Protein AF-X1T702-F1 (afdb_monomer)

Solvent-accessible surface area (backbone atoms only — not comparable to full-atom values): 6014 Å² total; per-residue (Å²): 130,84,74,68,74,60,64,80,68,80,68,54,55,72,58,46,51,52,52,41,52,52,53,42,44,75,72,54,36,82,52,78,48,75,42,62,48,100,83,71,45,79,42,29,44,33,34,39,38,77,51,100,90,45,72,47,81,46,74,52,69,55,52,41,66,62,40,26,54,52,36,40,50,36,29,76,70,68,72,43,67,67,91,46,43,39,68,73,48,12,45,35,27,36,50,47,52,52,39,53,64,73,71,108

Organism: NCBI:txid412755

Mean predicted aligned error: 3.6 Å

Secondary structure (DSSP, 8-state):
-PPPTTTT----HHHHHHHHHHHHHHTT---EEEEE-TTS-EEEEEEEEEETTEEEEEEEE--HHHHHHHHHHHHHTTSS-GGGSSHHHHHHHHHHHHHHHHH-

Radius of gyration: 15.17 Å; Cα contacts (8 Å, |Δi|>4): 140; chains: 1; bounding box: 34×31×45 Å

Structure (mmCIF, N/CA/C/O backbone):
data_AF-X1T702-F1
#
_entry.id   AF-X1T702-F1
#
loop_
_atom_site.group_PDB
_atom_site.id
_atom_site.type_symbol
_atom_site.label_atom_id
_atom_site.label_alt_id
_atom_site.label_comp_id
_atom_site.label_asym_id
_atom_site.label_entity_id
_atom_site.label_seq_id
_atom_site.pdbx_PDB_ins_code
_atom_site.Cartn_x
_atom_site.Cartn_y
_atom_site.Cartn_z
_atom_site.occupancy
_atom_site.B_iso_or_equiv
_atom_site.auth_seq_id
_atom_site.auth_comp_id
_atom_site.auth_asym_id
_atom_site.auth_atom_id
_atom_site.pdbx_PDB_model_num
ATOM 1 N N . MET A 1 1 ? 16.622 -16.064 -6.995 1.00 59.34 1 MET A N 1
ATOM 2 C CA . MET A 1 1 ? 15.830 -15.775 -5.778 1.00 59.34 1 MET A CA 1
ATOM 3 C C . MET A 1 1 ? 14.368 -15.682 -6.209 1.00 59.34 1 MET A C 1
ATOM 5 O O . MET A 1 1 ? 14.137 -15.418 -7.383 1.00 59.34 1 MET A O 1
ATOM 9 N N . SER A 1 2 ? 13.374 -15.944 -5.355 1.00 79.31 2 SER A N 1
ATOM 10 C CA . SER A 1 2 ? 11.973 -15.768 -5.783 1.00 79.31 2 SER A CA 1
ATOM 11 C C . SER A 1 2 ? 11.636 -14.274 -5.936 1.00 79.31 2 SER A C 1
ATOM 13 O O . SER A 1 2 ? 12.117 -13.473 -5.124 1.00 79.31 2 SER A O 1
ATOM 15 N N . PRO A 1 3 ? 10.837 -13.877 -6.947 1.00 82.69 3 PRO A N 1
ATOM 16 C CA . PRO A 1 3 ? 10.386 -12.497 -7.108 1.00 82.69 3 PRO A CA 1
ATOM 17 C C . PRO A 1 3 ? 9.645 -11.960 -5.879 1.00 82.69 3 PRO A C 1
ATOM 19 O O . PRO A 1 3 ? 9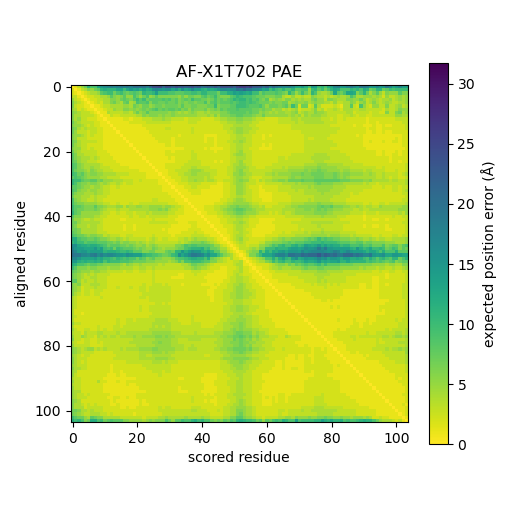.106 -12.730 -5.083 1.00 82.69 3 PRO A O 1
ATOM 22 N N . LEU A 1 4 ? 9.610 -10.631 -5.732 1.00 86.31 4 LEU A N 1
ATOM 23 C CA . LEU A 1 4 ? 8.860 -9.977 -4.661 1.00 86.31 4 LEU A CA 1
ATOM 24 C C . LEU A 1 4 ? 7.381 -10.381 -4.754 1.00 86.31 4 LEU A C 1
ATOM 26 O O . LEU A 1 4 ? 6.831 -10.466 -5.853 1.00 86.31 4 LEU A O 1
ATOM 30 N N . LEU A 1 5 ? 6.744 -10.635 -3.611 1.00 87.12 5 LEU A N 1
ATOM 31 C CA . LEU A 1 5 ? 5.330 -11.003 -3.565 1.00 87.12 5 LEU A CA 1
ATOM 32 C C . LEU A 1 5 ? 4.483 -9.975 -4.334 1.00 87.12 5 LEU A C 1
ATOM 34 O O . LEU A 1 5 ? 4.747 -8.776 -4.277 1.00 87.12 5 LEU A O 1
ATOM 38 N N . ASP A 1 6 ? 3.494 -10.456 -5.088 1.00 89.56 6 ASP A N 1
ATOM 39 C CA . ASP A 1 6 ? 2.554 -9.638 -5.859 1.00 89.56 6 ASP A CA 1
ATOM 40 C C . ASP A 1 6 ? 3.147 -8.712 -6.946 1.00 89.56 6 ASP A C 1
ATOM 42 O O . ASP A 1 6 ? 2.431 -7.870 -7.496 1.00 89.56 6 ASP A O 1
ATOM 46 N N . TYR A 1 7 ? 4.400 -8.923 -7.379 1.00 85.75 7 TYR A N 1
ATOM 47 C CA . TYR A 1 7 ? 5.061 -8.126 -8.436 1.00 85.75 7 TYR A CA 1
ATOM 48 C C . TYR A 1 7 ? 4.390 -8.164 -9.824 1.00 85.75 7 TYR A C 1
ATOM 50 O O . TYR A 1 7 ? 4.798 -7.459 -10.740 1.00 85.75 7 TYR A O 1
ATOM 58 N N . THR A 1 8 ? 3.389 -9.017 -10.040 1.00 88.56 8 THR A N 1
ATOM 59 C CA . THR 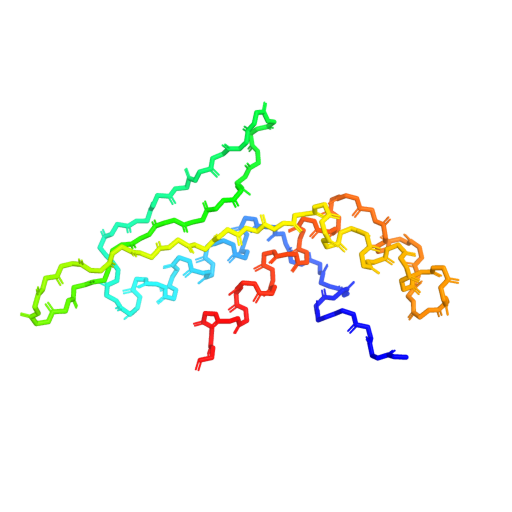A 1 8 ? 2.616 -9.042 -11.296 1.00 88.56 8 THR A CA 1
ATOM 60 C C . THR A 1 8 ? 1.253 -8.372 -11.163 1.00 88.56 8 THR A C 1
ATOM 62 O O . THR A 1 8 ? 0.507 -8.295 -12.145 1.00 88.56 8 THR A O 1
ATOM 65 N N . SER A 1 9 ? 0.924 -7.855 -9.974 1.00 89.75 9 SER A N 1
ATOM 66 C CA . SER A 1 9 ? -0.396 -7.321 -9.674 1.00 89.75 9 SER A CA 1
ATOM 67 C C . SER A 1 9 ? -0.768 -6.152 -10.585 1.00 89.75 9 SER A C 1
ATOM 69 O O . SER A 1 9 ? -0.014 -5.201 -10.823 1.00 89.75 9 SER A O 1
ATOM 71 N N . LYS A 1 10 ? -2.000 -6.219 -11.085 1.00 91.75 10 LYS A N 1
ATOM 72 C CA . LYS A 1 10 ? -2.647 -5.159 -11.866 1.00 91.75 10 LYS A CA 1
ATOM 73 C C . LYS A 1 10 ? -3.748 -4.456 -11.072 1.00 91.75 10 LYS A C 1
ATOM 75 O O . LYS A 1 10 ? -4.405 -3.569 -11.607 1.00 91.75 10 LYS A O 1
ATOM 80 N N . VAL A 1 11 ? -3.960 -4.851 -9.815 1.00 94.56 11 VAL A N 1
ATOM 81 C CA . VAL A 1 11 ? -5.020 -4.300 -8.967 1.00 94.56 11 VAL A CA 1
ATOM 82 C C . VAL A 1 11 ? -4.704 -2.830 -8.666 1.00 94.56 11 VAL A C 1
ATOM 84 O O . VAL A 1 11 ? -3.608 -2.539 -8.188 1.00 94.56 11 VAL A O 1
ATOM 87 N N . PRO A 1 12 ? -5.614 -1.882 -8.948 1.00 95.00 12 PRO A N 1
ATOM 88 C CA . PRO A 1 12 ? -5.416 -0.483 -8.579 1.00 95.00 12 PRO A CA 1
ATOM 89 C C . PRO A 1 12 ? -5.246 -0.320 -7.065 1.00 95.00 12 PRO A C 1
ATOM 91 O O . PRO A 1 12 ? -5.915 -1.007 -6.293 1.00 95.00 12 PRO A O 1
ATOM 94 N N . VAL A 1 13 ? -4.403 0.624 -6.636 1.00 96.12 13 VAL A N 1
ATOM 95 C CA . VAL A 1 13 ? -4.140 0.862 -5.204 1.00 96.12 13 VAL A CA 1
ATOM 96 C C . VAL A 1 13 ? -5.420 1.179 -4.438 1.00 96.12 13 VAL A C 1
ATOM 98 O O . VAL A 1 13 ? -5.632 0.610 -3.376 1.00 96.12 13 VAL A O 1
ATOM 101 N N . SER A 1 14 ? -6.315 1.995 -5.001 1.00 95.25 14 SER A N 1
ATOM 102 C CA . SER A 1 14 ? -7.610 2.320 -4.384 1.00 95.25 14 SER A CA 1
ATOM 103 C C . SER A 1 14 ? -8.433 1.076 -4.039 1.00 95.25 14 SER A C 1
ATOM 105 O O . SER A 1 14 ? -9.007 0.994 -2.956 1.00 95.25 14 SER A O 1
ATOM 107 N N . ARG A 1 15 ? -8.437 0.068 -4.922 1.00 97.50 15 ARG A N 1
ATOM 108 C CA . ARG A 1 15 ? -9.122 -1.205 -4.677 1.00 97.50 15 ARG A CA 1
ATOM 109 C C . ARG A 1 15 ? -8.437 -2.008 -3.572 1.00 97.50 15 ARG A C 1
ATOM 111 O O . ARG A 1 15 ? -9.132 -2.558 -2.727 1.00 97.50 15 ARG A O 1
ATOM 118 N N . THR A 1 16 ? -7.106 -2.056 -3.555 1.00 97.38 16 THR A N 1
ATOM 119 C CA . THR A 1 16 ? -6.350 -2.727 -2.484 1.00 97.38 16 THR A CA 1
ATOM 120 C C . THR A 1 16 ? -6.598 -2.071 -1.123 1.00 97.38 16 THR A C 1
ATOM 122 O 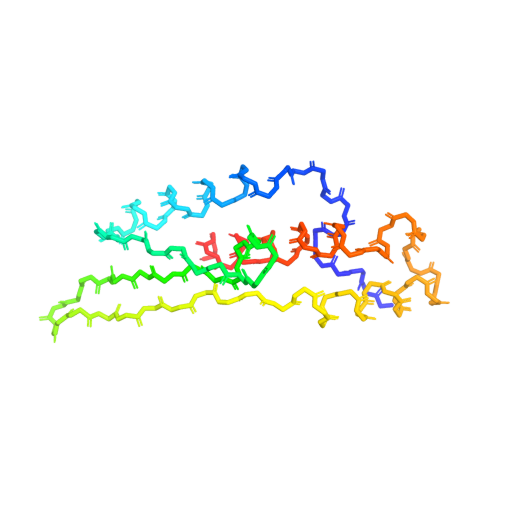O . THR A 1 16 ? -6.839 -2.770 -0.146 1.00 97.38 16 THR A O 1
ATOM 125 N N . ILE A 1 17 ? -6.613 -0.737 -1.057 1.00 97.44 17 ILE A N 1
ATOM 126 C CA . ILE A 1 17 ? -6.930 0.008 0.170 1.00 97.44 17 ILE A CA 1
ATOM 127 C C . ILE A 1 17 ? -8.344 -0.315 0.653 1.00 97.44 17 ILE A C 1
ATOM 129 O O . ILE A 1 17 ? -8.518 -0.633 1.826 1.00 97.44 17 ILE A O 1
ATOM 133 N N . ALA A 1 18 ? -9.3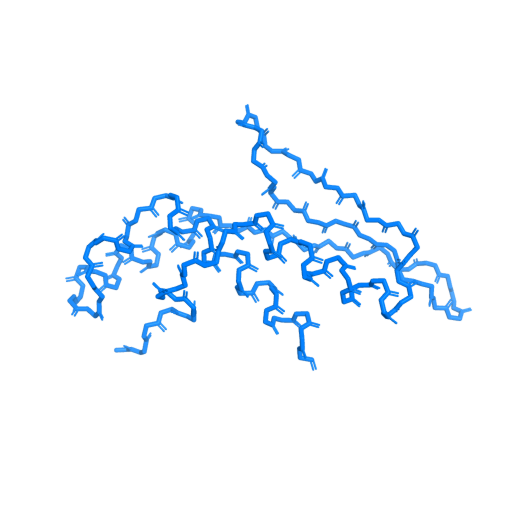37 -0.307 -0.241 1.00 96.62 18 ALA A N 1
ATOM 134 C CA . ALA A 1 18 ? -10.710 -0.657 0.116 1.00 96.62 18 ALA A CA 1
ATOM 135 C C . ALA A 1 18 ? -10.823 -2.094 0.659 1.00 96.62 18 ALA A C 1
ATOM 137 O O . ALA A 1 18 ? -11.553 -2.332 1.618 1.00 96.62 18 ALA A O 1
ATOM 138 N N . GLN A 1 19 ? -10.068 -3.044 0.090 1.00 97.25 19 GLN A N 1
ATOM 139 C CA . GLN A 1 19 ? -9.991 -4.420 0.595 1.00 97.25 19 GLN A CA 1
ATOM 140 C C . GLN A 1 19 ? -9.406 -4.476 2.010 1.00 97.25 19 GLN A C 1
ATOM 142 O O . GLN A 1 19 ? -9.995 -5.112 2.879 1.00 97.25 19 GLN A O 1
ATOM 147 N N . ILE A 1 20 ? -8.298 -3.767 2.259 1.00 97.12 20 ILE A N 1
ATOM 148 C CA . ILE A 1 20 ? -7.701 -3.673 3.598 1.00 97.12 20 ILE A CA 1
ATOM 149 C C . ILE A 1 20 ? -8.717 -3.085 4.580 1.00 97.12 20 ILE A C 1
ATOM 151 O O . ILE A 1 20 ? -8.961 -3.668 5.628 1.00 97.12 20 ILE A O 1
ATOM 155 N N . GLN A 1 21 ? -9.358 -1.966 4.239 1.00 95.69 21 GLN A N 1
ATOM 156 C CA . GLN A 1 21 ? -10.346 -1.327 5.111 1.00 95.69 21 GLN A CA 1
ATOM 157 C C . GLN A 1 21 ? -11.524 -2.247 5.436 1.00 95.69 21 GLN A C 1
ATOM 159 O O . GLN A 1 21 ? -11.910 -2.330 6.599 1.00 95.69 21 GLN A O 1
ATOM 164 N N . ALA A 1 22 ? -12.065 -2.957 4.442 1.00 95.50 22 ALA A N 1
ATOM 165 C CA . ALA A 1 22 ? -13.142 -3.919 4.659 1.00 95.50 22 ALA A CA 1
ATOM 166 C C . ALA A 1 22 ? -12.726 -5.001 5.665 1.00 95.50 22 ALA A C 1
ATOM 168 O O . ALA A 1 22 ? -13.481 -5.299 6.589 1.00 95.50 22 ALA A O 1
ATOM 169 N N . LYS A 1 23 ? -11.497 -5.514 5.540 1.00 95.06 23 LYS A N 1
ATOM 170 C CA . LYS A 1 23 ? -10.950 -6.515 6.456 1.00 95.06 23 LYS A CA 1
ATOM 171 C C . LYS A 1 23 ? -10.764 -5.963 7.869 1.00 95.06 23 LYS A C 1
ATOM 173 O O . LYS A 1 23 ? -11.171 -6.585 8.843 1.00 95.06 23 LYS A O 1
ATOM 178 N N . LEU A 1 24 ? -10.227 -4.751 7.998 1.00 93.62 24 LEU A N 1
ATOM 179 C CA . LEU A 1 24 ? -10.085 -4.089 9.297 1.00 93.62 24 LEU A CA 1
ATOM 180 C C . LEU A 1 24 ? -11.439 -3.898 9.998 1.00 93.62 24 LEU A C 1
ATOM 182 O O . LEU A 1 24 ? -11.546 -4.141 11.200 1.00 93.62 24 LEU A O 1
ATOM 186 N N . VAL A 1 25 ? -12.475 -3.493 9.256 1.00 92.44 25 VAL A N 1
ATOM 187 C CA . VAL A 1 25 ? -13.840 -3.328 9.784 1.00 92.44 25 VAL A CA 1
ATOM 188 C C . VAL A 1 25 ? -14.444 -4.672 10.197 1.00 92.44 25 VAL A C 1
ATOM 190 O O . VAL A 1 25 ? -15.033 -4.752 11.274 1.00 92.44 25 VAL A O 1
ATOM 193 N N . GLU A 1 26 ? -14.251 -5.732 9.404 1.00 92.56 26 GLU A N 1
ATOM 194 C CA . GLU A 1 26 ? -14.657 -7.104 9.756 1.00 92.56 26 GLU A CA 1
ATOM 195 C C . GLU A 1 26 ? -14.063 -7.538 11.109 1.00 92.56 26 GLU A C 1
ATOM 197 O O . GLU A 1 26 ? -14.742 -8.161 11.923 1.00 92.56 26 GLU A O 1
ATOM 202 N N . HIS A 1 27 ? -12.827 -7.123 11.397 1.00 89.19 27 HIS A N 1
ATOM 203 C CA . HIS A 1 27 ? -12.127 -7.399 12.654 1.00 89.19 27 HIS A CA 1
ATOM 204 C C . HIS A 1 27 ? -12.354 -6.349 13.760 1.00 89.19 27 HIS A C 1
ATOM 206 O O . HIS A 1 27 ? -11.655 -6.344 14.776 1.00 89.19 27 HIS A O 1
ATOM 212 N N . GLY A 1 28 ? -13.355 -5.477 13.609 1.00 88.25 28 GLY A N 1
ATOM 213 C CA . GLY A 1 28 ? -13.812 -4.577 14.669 1.00 88.25 28 GLY A CA 1
ATOM 214 C C . GLY A 1 28 ? -13.064 -3.247 14.771 1.00 88.25 28 GLY A C 1
ATOM 215 O O . GLY A 1 28 ? -13.210 -2.551 15.783 1.00 88.25 28 GLY A O 1
ATOM 216 N N . ALA A 1 29 ? -12.293 -2.860 13.749 1.00 91.25 29 ALA A N 1
ATOM 217 C CA . ALA A 1 29 ? -11.785 -1.496 13.652 1.00 91.25 29 ALA A CA 1
ATOM 218 C C . ALA A 1 29 ? -12.959 -0.508 13.556 1.00 91.25 29 ALA A C 1
ATOM 220 O O . ALA A 1 29 ? -13.867 -0.672 12.742 1.00 91.25 29 ALA A O 1
ATOM 221 N N . ARG A 1 30 ? -12.940 0.535 14.393 1.00 88.38 30 ARG A N 1
ATOM 222 C CA . ARG A 1 30 ? -14.019 1.544 14.456 1.00 88.38 30 ARG A CA 1
ATOM 223 C C . ARG A 1 30 ? -13.711 2.827 13.693 1.00 88.38 30 ARG A C 1
ATOM 225 O O . ARG A 1 30 ? -14.621 3.579 13.367 1.00 88.38 30 ARG A O 1
ATOM 232 N N . ALA A 1 31 ? -12.435 3.072 13.421 1.00 90.12 31 ALA A N 1
ATOM 233 C CA . ALA A 1 31 ? -11.958 4.206 12.649 1.00 90.12 31 ALA A CA 1
ATOM 234 C C . ALA A 1 31 ? -10.689 3.804 11.895 1.00 90.12 31 ALA A C 1
ATOM 236 O O . ALA A 1 31 ? -9.840 3.102 12.448 1.00 90.12 31 ALA A O 1
ATOM 237 N N . VAL A 1 32 ? -10.564 4.269 10.650 1.00 93.94 32 VAL A N 1
ATOM 238 C CA . VAL A 1 32 ? -9.357 4.117 9.830 1.00 93.94 32 VAL A CA 1
ATOM 239 C C . VAL A 1 32 ? -8.954 5.491 9.305 1.00 93.94 32 VAL A C 1
ATOM 241 O O . VAL A 1 32 ? -9.706 6.128 8.570 1.00 93.94 32 VAL A O 1
ATOM 244 N N . MET A 1 33 ? -7.763 5.940 9.677 1.00 95.81 33 MET A N 1
ATOM 245 C CA . MET A 1 33 ? -7.131 7.166 9.208 1.00 95.81 33 MET A CA 1
ATOM 246 C C . MET A 1 33 ? -6.173 6.849 8.058 1.00 95.81 33 MET A C 1
ATOM 248 O O . MET A 1 33 ? -5.388 5.902 8.131 1.00 95.81 33 MET A O 1
ATOM 252 N N . MET A 1 34 ? -6.221 7.662 7.004 1.00 96.94 34 MET A N 1
ATOM 253 C CA . MET A 1 34 ? -5.265 7.611 5.899 1.00 96.94 34 MET A CA 1
ATOM 254 C C . MET A 1 34 ? -4.254 8.740 6.054 1.00 96.94 34 MET A C 1
ATOM 256 O O . MET A 1 34 ? -4.627 9.910 6.101 1.00 96.94 34 MET A O 1
ATOM 260 N N . GLU A 1 35 ? -2.973 8.395 6.101 1.00 97.31 35 GLU A N 1
ATOM 261 C CA . GLU A 1 35 ? -1.904 9.384 6.031 1.00 97.31 35 GLU A CA 1
ATOM 262 C C . GLU A 1 35 ? -1.473 9.561 4.581 1.00 97.31 35 GLU A C 1
ATOM 264 O O . GLU A 1 35 ? -1.141 8.583 3.909 1.00 97.31 35 GLU A O 1
ATOM 269 N N . TYR A 1 36 ? -1.401 10.808 4.127 1.00 96.50 36 TYR A N 1
ATOM 270 C CA . TYR A 1 36 ? -0.908 11.156 2.799 1.00 96.50 36 TYR A CA 1
ATOM 271 C C . TYR A 1 36 ? 0.522 11.711 2.871 1.00 96.50 36 TYR A C 1
ATOM 273 O O . TYR A 1 36 ? 0.951 12.266 3.889 1.00 96.50 36 TYR A O 1
ATOM 281 N N . ASP A 1 37 ? 1.296 11.515 1.809 1.00 94.62 37 ASP A N 1
ATOM 282 C CA . ASP A 1 37 ? 2.566 12.205 1.595 1.00 94.62 37 ASP A CA 1
ATOM 283 C C . ASP A 1 37 ? 2.359 13.582 0.930 1.00 94.62 37 ASP A C 1
ATOM 285 O O . ASP A 1 37 ? 1.238 13.985 0.616 1.00 94.62 37 ASP A O 1
ATOM 289 N N . GLY A 1 38 ? 3.452 14.315 0.691 1.00 93.31 38 GLY A N 1
ATOM 290 C CA . GLY A 1 38 ? 3.404 15.627 0.031 1.00 93.31 38 GLY A CA 1
ATOM 291 C C . GLY A 1 38 ? 2.961 15.595 -1.439 1.00 93.31 38 GLY A C 1
ATOM 292 O O . GLY A 1 38 ? 2.777 16.652 -2.031 1.00 93.31 38 GLY A O 1
ATOM 293 N N . ARG A 1 39 ? 2.795 14.408 -2.039 1.00 92.50 39 ARG A N 1
ATOM 294 C CA . ARG A 1 39 ? 2.295 14.204 -3.408 1.00 92.50 39 ARG A CA 1
ATOM 295 C C . ARG A 1 39 ? 0.834 13.743 -3.427 1.00 92.50 39 ARG A C 1
ATOM 297 O O . ARG A 1 39 ? 0.305 13.465 -4.500 1.00 92.50 39 ARG A O 1
ATOM 304 N N . GLY A 1 40 ? 0.186 13.636 -2.265 1.00 93.50 40 GLY A N 1
ATOM 305 C CA . GLY A 1 40 ? -1.190 13.158 -2.152 1.00 93.50 40 GLY A CA 1
ATOM 306 C C . GLY A 1 40 ? -1.334 11.641 -2.306 1.00 93.50 40 GLY A C 1
ATOM 307 O O . GLY A 1 40 ? -2.442 11.160 -2.534 1.00 93.50 40 GLY A O 1
ATOM 308 N N . ARG A 1 41 ? -0.252 10.860 -2.171 1.00 95.44 41 ARG A N 1
ATOM 309 C CA . ARG A 1 41 ? -0.338 9.393 -2.118 1.00 95.44 41 ARG A CA 1
ATOM 310 C C . ARG A 1 41 ? -0.491 8.922 -0.679 1.00 95.44 41 ARG A C 1
ATOM 312 O O . ARG A 1 41 ? 0.168 9.433 0.223 1.00 95.44 41 ARG A O 1
ATOM 319 N N . ILE A 1 42 ? -1.325 7.907 -0.465 1.00 97.56 42 ILE A N 1
ATOM 320 C CA . ILE A 1 42 ? -1.478 7.275 0.851 1.00 97.56 42 ILE A CA 1
ATOM 321 C C . ILE A 1 42 ? -0.161 6.573 1.195 1.00 97.56 42 ILE A C 1
ATOM 323 O O . ILE A 1 42 ? 0.263 5.693 0.444 1.00 97.56 42 ILE A O 1
ATOM 327 N N . LYS A 1 43 ? 0.458 6.944 2.318 1.00 97.25 43 LYS A N 1
ATOM 328 C CA . LYS A 1 43 ? 1.715 6.373 2.834 1.00 97.25 43 LYS A CA 1
ATOM 329 C C . LYS A 1 43 ? 1.516 5.436 4.029 1.00 97.25 43 LYS A C 1
ATOM 331 O O . LYS A 1 43 ? 2.406 4.646 4.333 1.00 97.25 43 LYS A O 1
ATOM 336 N N . ALA A 1 44 ? 0.375 5.528 4.714 1.00 97.88 44 ALA A N 1
ATOM 337 C CA . ALA A 1 44 ? 0.018 4.629 5.806 1.00 97.88 44 ALA A CA 1
ATOM 338 C C . ALA A 1 44 ? -1.499 4.580 6.038 1.00 97.88 44 ALA A C 1
ATOM 340 O O . ALA A 1 44 ? -2.205 5.559 5.788 1.00 97.88 44 ALA A O 1
ATOM 341 N N . LEU A 1 45 ? -1.970 3.450 6.569 1.00 97.38 45 LEU A N 1
ATOM 342 C CA . LEU A 1 45 ? -3.280 3.324 7.210 1.00 97.38 45 LEU A CA 1
ATOM 343 C C . LEU A 1 45 ? -3.080 3.190 8.719 1.00 97.38 45 LEU A C 1
ATOM 345 O O . LEU A 1 45 ? -2.251 2.394 9.152 1.00 97.38 45 LEU A O 1
ATOM 349 N N . ALA A 1 46 ? -3.832 3.935 9.520 1.00 96.06 46 ALA A N 1
ATOM 350 C CA . ALA A 1 46 ? -3.816 3.825 10.976 1.00 96.06 46 ALA A CA 1
ATOM 351 C C . ALA A 1 46 ? -5.225 3.548 11.503 1.00 96.06 46 ALA A C 1
ATOM 353 O O . ALA A 1 46 ? -6.190 4.122 11.009 1.00 96.06 46 ALA A O 1
ATOM 354 N N . PHE A 1 47 ? -5.365 2.659 12.480 1.00 94.19 47 PHE A N 1
ATOM 355 C CA . PHE A 1 47 ? -6.663 2.266 13.027 1.00 94.19 47 PHE A CA 1
ATOM 356 C C . PHE A 1 47 ? -6.539 1.810 14.478 1.00 94.19 47 PHE A C 1
ATOM 358 O O . PHE A 1 47 ? -5.471 1.385 14.913 1.00 94.19 47 PHE A O 1
ATOM 365 N N . ASN A 1 48 ? -7.651 1.859 15.211 1.00 90.81 48 ASN A N 1
ATOM 366 C CA . ASN A 1 48 ? -7.723 1.372 16.586 1.00 90.81 48 ASN A CA 1
ATOM 367 C C . ASN A 1 48 ? -8.517 0.068 16.649 1.00 90.81 48 ASN A C 1
ATOM 369 O O . ASN A 1 48 ? -9.595 -0.043 16.058 1.00 90.81 48 ASN A O 1
ATOM 373 N N . VAL A 1 49 ? -8.012 -0.888 17.429 1.00 85.25 49 VAL A N 1
ATOM 374 C CA . VAL A 1 49 ? -8.726 -2.123 17.777 1.00 85.25 49 VAL A CA 1
ATOM 375 C C . VAL A 1 49 ? -9.078 -2.091 19.258 1.00 85.25 49 VAL A C 1
ATOM 377 O O . VAL A 1 49 ? -8.210 -1.859 20.101 1.00 85.25 49 VAL A O 1
ATOM 380 N N . LYS A 1 50 ? -10.347 -2.348 19.592 1.00 78.75 50 LYS A N 1
ATOM 381 C CA . LYS A 1 50 ? -10.785 -2.441 20.989 1.00 78.75 50 LYS A CA 1
ATOM 382 C C . LYS A 1 50 ? -10.362 -3.787 21.578 1.00 78.75 50 LYS A C 1
ATOM 384 O O . LYS A 1 50 ? -10.737 -4.837 21.064 1.00 78.75 50 LYS A O 1
ATOM 389 N N . ARG A 1 51 ? -9.625 -3.754 22.685 1.00 77.50 51 ARG A N 1
ATOM 390 C CA . ARG A 1 51 ? -9.309 -4.910 23.531 1.00 77.50 51 ARG A CA 1
ATOM 391 C C . ARG A 1 51 ? -9.959 -4.743 24.903 1.00 77.50 51 ARG A C 1
ATOM 393 O O . ARG A 1 51 ? -10.450 -3.669 25.248 1.00 77.50 51 ARG A O 1
ATOM 400 N N . SER A 1 52 ? -9.970 -5.811 25.698 1.00 78.75 52 SER A N 1
ATOM 401 C CA . SER A 1 52 ? -10.504 -5.795 27.069 1.00 78.75 52 SER A CA 1
ATOM 402 C C . SER A 1 52 ? -9.816 -4.766 27.976 1.00 78.75 52 SER A C 1
ATOM 404 O O . SER A 1 52 ? -10.433 -4.288 28.920 1.00 78.75 52 SER A O 1
ATOM 406 N N . ASN A 1 53 ? -8.571 -4.393 27.669 1.00 78.19 53 ASN A N 1
ATOM 407 C CA . ASN A 1 53 ? -7.746 -3.461 28.437 1.00 78.19 53 ASN A CA 1
ATOM 408 C C . ASN A 1 53 ? -7.586 -2.065 27.799 1.00 78.19 53 ASN A C 1
ATOM 410 O O . ASN A 1 53 ? -6.756 -1.292 28.271 1.00 78.19 53 ASN A O 1
ATOM 414 N N . GLY A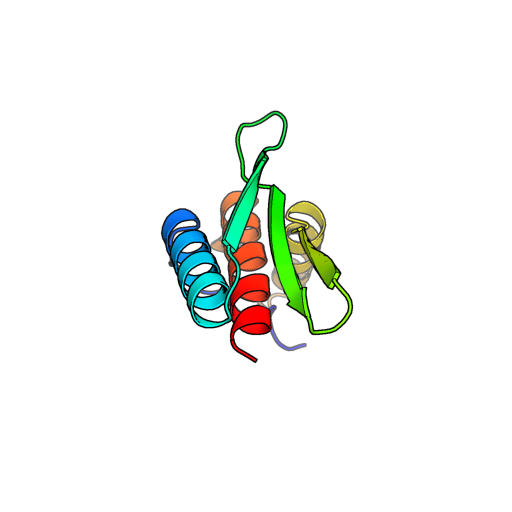 1 54 ? -8.344 -1.733 26.747 1.00 81.00 54 GLY A N 1
ATOM 415 C CA . GLY A 1 54 ? -8.290 -0.417 26.096 1.00 81.00 54 GLY A CA 1
ATOM 416 C C . GLY A 1 54 ? -8.250 -0.481 24.570 1.00 81.00 54 GLY A C 1
ATOM 417 O O . GLY A 1 54 ? -8.510 -1.519 23.963 1.00 81.00 54 GLY A O 1
ATOM 418 N N . GLU A 1 55 ? -7.944 0.649 23.937 1.00 83.19 55 GLU A N 1
ATOM 419 C CA . GLU A 1 55 ? -7.738 0.726 22.488 1.00 83.19 55 GLU A CA 1
ATOM 420 C C . GLU A 1 55 ? -6.259 0.530 22.148 1.00 83.19 55 GLU A C 1
ATOM 422 O O . GLU A 1 55 ? -5.389 1.172 22.733 1.00 83.19 55 GLU A O 1
ATOM 427 N N . LEU A 1 56 ? -5.975 -0.351 21.188 1.00 85.50 56 LEU A N 1
ATOM 428 C CA . LEU A 1 56 ? -4.640 -0.520 20.625 1.00 85.50 56 LEU A CA 1
ATOM 429 C C . LEU A 1 56 ? -4.568 0.211 19.277 1.00 85.50 56 LEU A C 1
ATOM 431 O O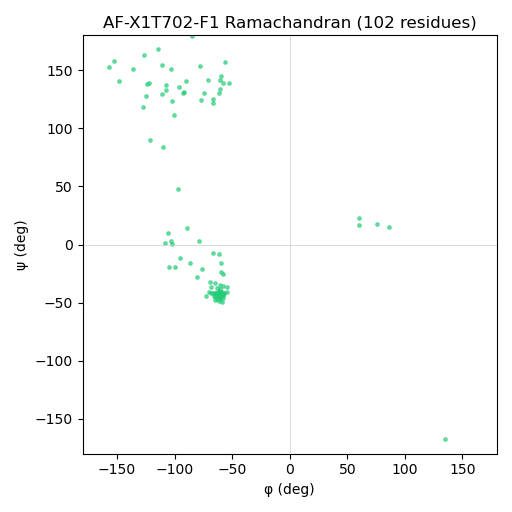 . LEU A 1 56 ? -5.206 -0.257 18.325 1.00 85.50 56 LEU A O 1
ATOM 435 N N . PRO A 1 57 ? -3.804 1.312 19.167 1.00 89.69 57 PRO A N 1
ATOM 436 C CA . PRO A 1 57 ? -3.536 1.942 17.883 1.00 89.69 57 PRO A CA 1
ATOM 437 C C . PRO A 1 57 ? -2.535 1.105 17.078 1.00 89.69 57 PRO A C 1
ATOM 439 O O . PRO A 1 57 ? -1.472 0.728 17.572 1.00 89.69 57 PRO A O 1
ATOM 442 N N . ILE A 1 58 ? -2.869 0.830 15.821 1.00 92.75 58 ILE A N 1
ATOM 443 C CA . ILE A 1 58 ? -2.032 0.108 14.860 1.00 92.75 58 ILE A CA 1
ATOM 444 C C . ILE A 1 58 ? -1.813 1.001 13.643 1.00 92.75 58 ILE A C 1
ATOM 446 O O . ILE A 1 58 ? -2.734 1.660 13.162 1.00 92.75 58 ILE A O 1
ATOM 450 N N . ARG A 1 59 ? -0.584 1.001 13.122 1.00 95.31 59 ARG A N 1
ATOM 451 C CA . ARG A 1 59 ? -0.198 1.727 11.911 1.00 95.31 59 ARG A CA 1
ATOM 452 C C . ARG A 1 59 ? 0.429 0.766 10.907 1.00 95.31 59 ARG A C 1
ATOM 454 O O . ARG A 1 59 ? 1.383 0.069 11.234 1.00 95.31 59 ARG A O 1
ATOM 461 N N . LEU A 1 60 ? -0.089 0.778 9.686 1.00 96.56 60 LEU A N 1
ATOM 462 C CA . LEU A 1 60 ? 0.361 -0.000 8.535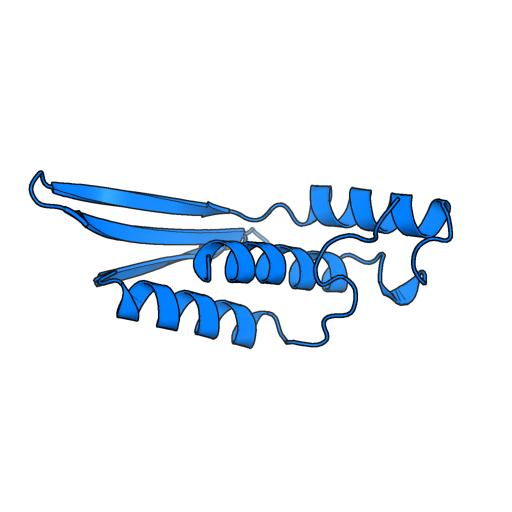 1.00 96.56 60 LEU A CA 1
ATOM 463 C C . LEU A 1 60 ? 1.009 0.949 7.515 1.00 96.56 60 LEU A C 1
ATOM 465 O O . LEU A 1 60 ? 0.322 1.441 6.613 1.00 96.56 60 LEU A O 1
ATOM 469 N N . PRO A 1 61 ? 2.298 1.290 7.683 1.00 97.44 61 PRO A N 1
ATOM 470 C CA . PRO A 1 61 ? 3.023 2.079 6.703 1.00 97.44 61 PRO A CA 1
ATOM 471 C C . PRO A 1 61 ? 3.444 1.226 5.511 1.00 97.44 61 PRO A C 1
ATOM 473 O O . PRO A 1 61 ? 3.705 0.032 5.645 1.00 97.44 61 PRO A O 1
ATOM 476 N N . ILE A 1 62 ? 3.609 1.875 4.366 1.00 97.56 62 ILE A N 1
ATOM 477 C CA . ILE A 1 62 ? 4.330 1.300 3.233 1.00 97.56 62 ILE A CA 1
ATOM 478 C C . ILE A 1 62 ? 5.652 2.035 3.002 1.00 97.56 62 ILE A C 1
ATOM 480 O O . ILE A 1 62 ? 5.779 3.223 3.301 1.00 97.56 62 ILE A O 1
ATOM 484 N N . ASP A 1 63 ? 6.616 1.340 2.400 1.00 96.25 63 ASP A N 1
ATOM 485 C CA . ASP A 1 63 ? 7.841 1.946 1.879 1.00 96.25 63 ASP A CA 1
ATOM 486 C C . ASP A 1 63 ? 7.967 1.667 0.375 1.00 96.25 63 ASP A C 1
ATOM 488 O O . ASP A 1 63 ? 8.528 0.660 -0.076 1.00 96.25 63 ASP A O 1
ATOM 492 N N . THR A 1 64 ? 7.415 2.583 -0.422 1.00 96.62 64 THR A N 1
ATOM 493 C CA . THR A 1 64 ? 7.481 2.528 -1.888 1.00 96.62 64 THR A CA 1
ATOM 494 C C . THR A 1 64 ? 8.921 2.576 -2.392 1.00 96.62 64 THR A C 1
ATOM 496 O O . THR A 1 64 ? 9.242 1.920 -3.382 1.00 96.62 64 THR A O 1
ATOM 499 N N . ALA A 1 65 ? 9.806 3.322 -1.722 1.00 96.69 65 ALA A N 1
ATOM 500 C CA . ALA A 1 65 ? 11.186 3.494 -2.160 1.00 96.69 65 ALA A CA 1
ATOM 501 C C . ALA A 1 65 ? 12.001 2.216 -1.934 1.00 96.69 65 ALA A C 1
ATOM 503 O O . ALA A 1 65 ? 12.725 1.780 -2.831 1.00 96.69 65 ALA A O 1
ATOM 504 N N . ALA A 1 66 ? 11.853 1.576 -0.772 1.00 97.19 66 ALA A N 1
ATOM 505 C CA . ALA A 1 66 ? 12.449 0.270 -0.510 1.00 97.19 66 ALA A CA 1
ATOM 506 C C . ALA A 1 66 ? 11.895 -0.797 -1.465 1.00 97.19 66 ALA A C 1
ATOM 508 O O . ALA A 1 66 ? 12.669 -1.561 -2.045 1.00 97.19 66 ALA A O 1
ATOM 509 N N . THR A 1 67 ? 10.579 -0.795 -1.706 1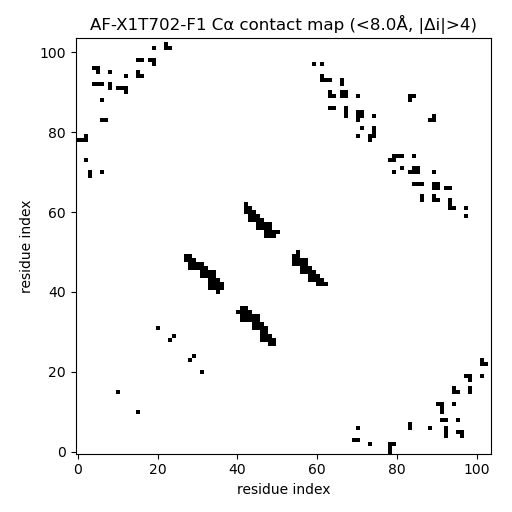.00 97.50 67 THR A N 1
ATOM 510 C CA . THR A 1 67 ? 9.938 -1.719 -2.657 1.00 97.50 67 THR A CA 1
ATOM 511 C C . THR A 1 67 ? 10.500 -1.535 -4.071 1.00 97.50 67 THR A C 1
ATOM 513 O O . THR A 1 67 ? 10.878 -2.510 -4.722 1.00 97.50 67 THR A O 1
ATOM 516 N N . LEU A 1 68 ? 10.652 -0.288 -4.529 1.00 98.19 68 LEU A N 1
ATOM 517 C CA . LEU A 1 68 ? 11.241 0.026 -5.830 1.00 98.19 68 LEU A CA 1
ATOM 518 C C . LEU A 1 68 ? 12.689 -0.464 -5.936 1.00 98.19 68 LEU A C 1
ATOM 520 O O . LEU A 1 68 ? 13.036 -1.097 -6.931 1.00 98.19 68 LEU A O 1
ATOM 524 N N . LYS A 1 69 ? 13.516 -0.232 -4.908 1.00 98.25 69 LYS A N 1
ATOM 525 C CA . LYS A 1 69 ? 14.910 -0.711 -4.877 1.00 98.25 69 LYS A CA 1
ATOM 526 C C . LYS A 1 69 ? 14.989 -2.230 -5.034 1.00 98.25 69 LYS A C 1
ATOM 528 O O . LYS A 1 69 ? 15.841 -2.728 -5.770 1.00 98.25 69 LYS A O 1
ATOM 533 N N . VAL A 1 70 ? 14.094 -2.974 -4.380 1.00 97.81 70 VAL A N 1
ATOM 534 C CA . VAL A 1 70 ? 14.031 -4.437 -4.516 1.00 97.81 70 VAL A CA 1
ATOM 535 C C . VAL A 1 70 ? 13.635 -4.838 -5.937 1.00 97.81 70 VAL A C 1
ATOM 537 O O . VAL A 1 70 ? 14.324 -5.665 -6.530 1.00 97.81 70 VAL A O 1
ATOM 540 N N . LEU A 1 71 ? 12.593 -4.231 -6.511 1.00 97.75 71 LEU A N 1
ATOM 541 C CA . LEU A 1 71 ? 12.141 -4.535 -7.876 1.00 97.75 71 LEU A CA 1
ATOM 542 C C . LEU A 1 71 ? 13.213 -4.206 -8.927 1.00 97.75 71 LEU A C 1
ATOM 544 O O . LEU A 1 71 ? 13.445 -4.990 -9.845 1.00 97.75 71 LEU A O 1
ATOM 548 N N . GLN A 1 72 ? 13.922 -3.087 -8.773 1.00 98.31 72 GLN A N 1
ATOM 549 C CA . GLN A 1 72 ? 15.040 -2.715 -9.644 1.00 98.31 72 GLN A CA 1
ATOM 550 C C . GLN A 1 72 ? 16.190 -3.719 -9.559 1.00 98.31 72 GLN A C 1
ATOM 552 O O . GLN A 1 72 ? 16.721 -4.126 -10.592 1.00 98.31 72 GLN A O 1
ATOM 557 N N . ARG A 1 73 ? 16.537 -4.180 -8.352 1.00 97.94 73 ARG A N 1
ATOM 558 C CA . ARG A 1 73 ? 17.540 -5.237 -8.165 1.00 97.94 73 ARG A CA 1
ATOM 559 C C . ARG A 1 73 ? 17.110 -6.548 -8.828 1.00 97.94 73 ARG A C 1
ATOM 561 O O . ARG A 1 73 ? 17.911 -7.164 -9.522 1.00 97.94 73 ARG A O 1
ATOM 568 N N . GLN A 1 74 ? 15.855 -6.962 -8.654 1.00 97.06 74 GLN A N 1
ATOM 569 C CA . GLN A 1 74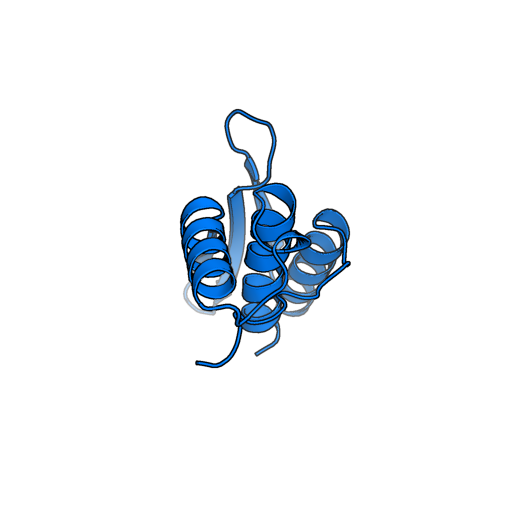 ? 15.321 -8.173 -9.292 1.00 97.06 74 GLN A CA 1
ATOM 570 C C . GLN A 1 74 ? 15.324 -8.055 -10.820 1.00 97.06 74 GLN A C 1
ATOM 572 O O . GLN A 1 74 ? 15.647 -9.012 -11.522 1.00 97.06 74 GLN A O 1
ATOM 577 N N . HIS A 1 75 ? 15.032 -6.868 -11.354 1.00 97.00 75 HIS A N 1
ATOM 578 C CA . HIS A 1 75 ? 15.144 -6.616 -12.784 1.00 97.00 75 HIS A CA 1
ATOM 579 C C . HIS A 1 75 ? 16.597 -6.699 -13.277 1.00 97.00 75 HIS A C 1
ATOM 581 O O . HIS A 1 75 ? 16.855 -7.368 -14.278 1.00 97.00 75 HIS A O 1
ATOM 587 N N . ALA A 1 76 ? 17.548 -6.088 -12.562 1.00 97.44 76 ALA A N 1
ATOM 588 C CA . ALA A 1 76 ? 18.974 -6.161 -12.890 1.00 97.44 76 ALA A CA 1
ATOM 589 C C . ALA A 1 76 ? 19.485 -7.614 -12.909 1.00 97.44 76 ALA A C 1
ATOM 591 O O . ALA A 1 76 ? 20.262 -7.993 -13.783 1.00 97.44 76 ALA A O 1
ATOM 592 N N . ASN A 1 77 ? 18.957 -8.449 -12.012 1.00 97.00 77 ASN A N 1
ATOM 593 C CA . ASN A 1 77 ? 19.232 -9.884 -11.950 1.00 97.00 77 ASN A CA 1
ATOM 594 C C . ASN A 1 77 ? 18.458 -10.716 -12.992 1.00 97.00 77 ASN A C 1
ATOM 596 O O . ASN A 1 77 ? 18.561 -11.940 -12.988 1.00 97.00 77 ASN A O 1
ATOM 600 N N . ARG A 1 78 ? 17.683 -10.078 -13.881 1.00 95.88 78 ARG A N 1
ATOM 601 C CA . ARG A 1 78 ? 16.820 -10.717 -14.894 1.00 95.88 78 ARG A CA 1
ATOM 602 C C . ARG A 1 78 ? 15.738 -11.634 -14.308 1.00 95.88 78 ARG A C 1
ATOM 604 O O . ARG A 1 78 ? 15.214 -12.492 -15.011 1.00 95.88 78 ARG A O 1
ATOM 611 N N . GLU A 1 79 ? 15.367 -11.430 -13.045 1.00 95.75 79 GLU A N 1
ATOM 612 C CA . GLU A 1 79 ? 14.317 -12.196 -12.361 1.00 95.75 79 GLU A CA 1
ATOM 613 C C . GLU A 1 79 ? 12.917 -11.688 -12.735 1.00 95.75 79 GLU A C 1
ATOM 615 O O . GLU A 1 79 ? 11.960 -12.460 -12.735 1.00 95.75 79 GLU A O 1
ATOM 620 N N . ILE A 1 80 ? 12.789 -10.398 -13.084 1.00 96.06 80 ILE A N 1
ATOM 621 C CA . ILE A 1 80 ? 11.521 -9.784 -13.505 1.00 96.06 80 ILE A CA 1
ATOM 622 C C . ILE A 1 80 ? 11.689 -8.861 -14.732 1.00 96.06 80 ILE A C 1
ATOM 624 O O . ILE A 1 80 ? 12.740 -8.231 -14.909 1.00 96.06 80 ILE A O 1
ATOM 628 N N . PRO A 1 81 ? 10.645 -8.710 -15.572 1.00 96.12 81 PRO A N 1
ATOM 629 C CA . PRO A 1 81 ? 10.611 -7.699 -16.629 1.00 96.12 81 PRO A CA 1
ATOM 630 C C . PRO A 1 81 ? 10.721 -6.259 -16.101 1.00 96.12 81 PRO A C 1
ATOM 632 O O . PRO A 1 81 ? 10.064 -5.897 -15.126 1.00 96.12 81 PRO A O 1
ATOM 635 N N . GLY A 1 82 ? 11.449 -5.395 -16.817 1.00 94.94 82 GLY A N 1
ATOM 636 C CA . GLY A 1 82 ? 11.682 -3.997 -16.412 1.00 94.94 82 GLY A CA 1
ATOM 637 C C . GLY A 1 82 ? 10.412 -3.150 -16.263 1.00 94.94 82 GLY A C 1
ATOM 638 O O . GLY A 1 82 ? 10.377 -2.223 -15.459 1.00 94.94 82 GLY A O 1
ATOM 639 N N . ARG A 1 83 ? 9.314 -3.527 -16.936 1.00 95.44 83 ARG A N 1
ATOM 640 C CA . ARG A 1 83 ? 7.992 -2.889 -16.772 1.00 95.44 83 ARG A CA 1
ATOM 641 C C . ARG A 1 83 ? 7.428 -2.966 -15.345 1.00 95.44 83 ARG A C 1
ATOM 643 O O . ARG A 1 83 ? 6.476 -2.253 -15.052 1.00 95.44 83 ARG A O 1
ATOM 650 N N . TYR A 1 84 ? 7.973 -3.830 -14.486 1.00 95.62 84 TYR A N 1
ATOM 651 C CA . TYR A 1 84 ? 7.593 -3.937 -13.075 1.00 95.62 84 TYR A CA 1
ATOM 652 C C . TYR A 1 84 ? 8.512 -3.130 -12.144 1.00 95.62 84 TYR A C 1
ATOM 654 O O . TYR A 1 84 ? 8.172 -2.920 -10.988 1.00 95.62 84 TYR A O 1
ATOM 662 N N . ALA A 1 85 ? 9.649 -2.623 -12.626 1.00 96.88 85 ALA A N 1
ATOM 663 C CA . ALA A 1 85 ? 10.646 -1.918 -11.820 1.00 96.88 85 ALA A CA 1
ATOM 664 C C . ALA A 1 85 ? 10.502 -0.383 -11.892 1.00 96.88 85 ALA A C 1
ATOM 666 O O . ALA A 1 85 ? 11.478 0.334 -12.105 1.00 96.88 85 ALA A O 1
ATOM 667 N N . ASN A 1 86 ? 9.277 0.129 -11.729 1.00 97.50 86 ASN A N 1
ATOM 668 C CA . ASN A 1 86 ? 8.974 1.568 -11.711 1.00 97.50 86 ASN A CA 1
ATOM 669 C C . ASN A 1 86 ? 8.182 1.979 -10.460 1.00 97.50 86 ASN A C 1
ATOM 671 O O . ASN A 1 86 ? 7.606 1.134 -9.777 1.00 97.50 86 ASN A O 1
ATOM 675 N N . GLU A 1 87 ? 8.159 3.282 -10.170 1.00 96.81 87 GLU A N 1
ATOM 676 C CA . GLU A 1 87 ? 7.592 3.847 -8.937 1.00 96.81 87 GLU A CA 1
ATOM 677 C C . GLU A 1 87 ? 6.093 3.546 -8.768 1.00 96.81 87 GLU A C 1
ATOM 679 O O . GLU A 1 87 ? 5.671 3.125 -7.693 1.00 96.81 87 GLU A O 1
ATOM 684 N N . GLU A 1 88 ? 5.295 3.695 -9.830 1.00 96.38 88 GLU A N 1
ATOM 685 C CA . GLU A 1 88 ? 3.853 3.397 -9.809 1.00 96.38 88 GLU A CA 1
ATOM 686 C C . GLU A 1 88 ? 3.584 1.921 -9.499 1.00 96.38 88 GLU A C 1
ATOM 688 O O . GLU A 1 88 ? 2.697 1.571 -8.714 1.00 96.38 88 GLU A O 1
ATOM 693 N N . HIS A 1 89 ? 4.373 1.029 -10.097 1.00 97.25 89 HIS A N 1
ATOM 694 C CA . HIS A 1 89 ? 4.252 -0.393 -9.834 1.00 97.25 89 HIS A CA 1
ATOM 695 C C . HIS A 1 89 ? 4.722 -0.756 -8.422 1.00 97.25 89 HIS A C 1
ATOM 697 O O . HIS A 1 89 ? 4.044 -1.514 -7.735 1.00 97.25 89 HIS A O 1
ATOM 703 N N . ALA A 1 90 ? 5.821 -0.166 -7.949 1.00 97.69 90 ALA A N 1
ATOM 704 C CA . ALA A 1 90 ? 6.299 -0.357 -6.585 1.00 97.69 90 ALA A CA 1
ATOM 705 C C . ALA A 1 90 ? 5.253 0.078 -5.548 1.00 97.69 90 ALA A C 1
ATOM 707 O O . ALA A 1 90 ? 5.023 -0.636 -4.574 1.00 97.69 90 ALA A O 1
ATOM 708 N N . TYR A 1 91 ? 4.564 1.197 -5.787 1.00 97.81 91 TYR A N 1
ATOM 709 C CA . TYR A 1 91 ? 3.486 1.671 -4.919 1.00 97.81 91 TYR A CA 1
ATOM 710 C C . TYR A 1 91 ? 2.329 0.667 -4.846 1.00 97.81 91 TYR A C 1
ATOM 712 O O . TYR A 1 91 ? 1.813 0.365 -3.768 1.00 97.81 91 TYR A O 1
ATOM 720 N N . ARG A 1 92 ? 1.960 0.085 -5.992 1.00 97.69 92 ARG A N 1
ATOM 721 C CA . ARG A 1 92 ? 0.956 -0.981 -6.062 1.00 97.69 92 ARG A CA 1
ATOM 722 C C . ARG A 1 92 ? 1.372 -2.221 -5.280 1.00 97.69 92 ARG A C 1
ATOM 724 O O . ARG A 1 92 ? 0.571 -2.740 -4.507 1.00 97.69 92 ARG A O 1
ATOM 731 N N . VAL A 1 93 ? 2.597 -2.690 -5.495 1.00 97.25 93 VAL A N 1
ATOM 732 C CA . VAL A 1 93 ? 3.127 -3.896 -4.850 1.00 97.25 93 VAL A CA 1
ATOM 733 C C . VAL A 1 93 ? 3.219 -3.713 -3.337 1.00 97.25 93 VAL A C 1
ATOM 735 O O . VAL A 1 93 ? 2.791 -4.592 -2.596 1.00 97.25 93 VAL A O 1
ATOM 738 N N . ALA A 1 94 ? 3.671 -2.550 -2.864 1.00 97.56 94 ALA A N 1
ATOM 739 C CA . ALA A 1 94 ? 3.777 -2.271 -1.434 1.00 97.56 94 ALA A CA 1
ATOM 740 C C . ALA A 1 94 ? 2.424 -2.412 -0.710 1.00 97.56 94 ALA A C 1
ATOM 742 O O . ALA A 1 94 ? 2.343 -3.051 0.336 1.00 97.56 94 ALA A O 1
ATOM 743 N N . TRP A 1 95 ? 1.336 -1.900 -1.294 1.00 98.06 95 TRP A N 1
ATOM 744 C CA . TRP A 1 95 ? -0.004 -2.061 -0.715 1.00 98.06 95 TRP A CA 1
ATOM 745 C C . TRP A 1 95 ? -0.537 -3.487 -0.778 1.00 98.06 95 TRP A C 1
ATOM 747 O O . TRP A 1 95 ? -1.280 -3.909 0.106 1.00 98.06 95 TRP A O 1
ATOM 757 N N . ARG A 1 96 ? -0.174 -4.232 -1.819 1.00 97.25 96 ARG A N 1
ATOM 758 C CA . ARG A 1 96 ? -0.549 -5.637 -1.954 1.00 97.25 96 ARG A CA 1
ATOM 759 C C . ARG A 1 96 ? 0.089 -6.502 -0.870 1.00 97.25 96 ARG A C 1
ATOM 761 O O . ARG A 1 96 ? -0.625 -7.269 -0.240 1.00 97.25 96 ARG A O 1
ATOM 768 N N . ILE A 1 97 ? 1.361 -6.256 -0.558 1.00 95.75 97 ILE A N 1
ATOM 769 C CA . ILE A 1 97 ? 2.053 -6.897 0.568 1.00 95.75 97 ILE A CA 1
ATOM 770 C C . ILE A 1 97 ? 1.328 -6.618 1.893 1.00 95.75 97 ILE A C 1
ATOM 772 O O . ILE A 1 97 ? 1.073 -7.549 2.650 1.00 95.75 97 ILE A O 1
ATOM 776 N N . ILE A 1 98 ? 0.931 -5.364 2.158 1.00 96.50 98 ILE A N 1
ATOM 777 C CA . ILE A 1 98 ? 0.153 -5.031 3.367 1.00 96.50 98 ILE A CA 1
ATOM 778 C C . ILE A 1 98 ? -1.183 -5.774 3.395 1.00 96.50 98 ILE A C 1
ATOM 780 O O . ILE A 1 98 ? -1.560 -6.313 4.430 1.00 96.50 98 ILE A O 1
ATOM 784 N N . LYS A 1 99 ? -1.902 -5.823 2.270 1.00 95.94 99 LYS A N 1
ATOM 785 C CA . LYS A 1 99 ? -3.166 -6.560 2.179 1.00 95.94 99 LYS A CA 1
ATOM 786 C C . LYS A 1 99 ? -2.974 -8.046 2.466 1.00 95.94 99 LYS A C 1
ATOM 788 O O . LYS A 1 99 ? -3.821 -8.643 3.113 1.00 95.94 99 LYS A O 1
ATOM 793 N N . ASP A 1 100 ? -1.896 -8.649 1.988 1.00 93.75 100 ASP A N 1
ATOM 794 C CA . ASP A 1 100 ? -1.628 -10.057 2.268 1.00 93.75 100 ASP A CA 1
ATOM 795 C C . ASP A 1 100 ? -1.290 -10.279 3.745 1.00 93.75 100 ASP A C 1
ATOM 797 O O . ASP A 1 100 ? -1.771 -11.242 4.320 1.00 93.75 100 ASP A O 1
ATOM 801 N N . TRP A 1 101 ? -0.577 -9.359 4.406 1.00 92.88 101 TRP A N 1
ATOM 802 C CA . TRP A 1 101 ? -0.367 -9.429 5.861 1.00 92.88 101 TRP A CA 1
ATOM 803 C C . TRP A 1 101 ? -1.648 -9.276 6.678 1.00 92.88 101 TRP A C 1
ATOM 805 O O . TRP A 1 101 ? -1.749 -9.861 7.748 1.00 92.88 101 TRP A O 1
ATOM 815 N N . VAL A 1 102 ? -2.601 -8.475 6.202 1.00 92.62 102 VAL A N 1
ATOM 816 C CA . VAL A 1 102 ? -3.897 -8.274 6.869 1.00 92.62 102 VAL A CA 1
ATOM 817 C C . VAL A 1 102 ? -4.844 -9.466 6.656 1.00 92.62 102 VAL A C 1
ATOM 819 O O . VAL A 1 102 ? -5.771 -9.647 7.441 1.00 92.62 102 VAL A O 1
ATOM 822 N N . ASP A 1 103 ? -4.616 -10.275 5.619 1.00 90.69 103 ASP A N 1
ATOM 823 C CA . ASP A 1 103 ? -5.401 -11.482 5.335 1.00 90.69 103 ASP A CA 1
ATOM 824 C C . ASP A 1 103 ? -4.898 -12.741 6.069 1.00 90.69 103 ASP A C 1
ATOM 826 O O . ASP A 1 103 ? -5.634 -13.730 6.104 1.00 90.69 103 ASP A O 1
ATOM 830 N N . LEU A 1 104 ? -3.671 -12.723 6.608 1.00 81.50 104 LEU A N 1
ATOM 831 C CA . LEU A 1 104 ? -3.089 -13.808 7.417 1.00 81.50 104 LEU A CA 1
ATOM 832 C C . LEU A 1 104 ? -3.695 -13.854 8.826 1.00 81.50 104 LEU A C 1
ATOM 834 O O . LEU A 1 104 ? -3.946 -14.987 9.294 1.00 81.50 104 LEU A O 1
#

Foldseek 3Di:
DAAQPCLVDPDALVRLVVLLVVLCVVQPWPDWDFDADPVRDGQKIWTWDDDPVGIDIDIGGFDLPVLLVRLVVCVVVVVDPCVSNDSNNSSVSRSVVSSVVSVD

Sequence (104 aa):
MSPLLDYTSKVPVSRTIAQIQAKLVEHGARAVMMEYDGRGRIKALAFNVKRSNGELPIRLPIDTAATLKVLQRQHANREIPGRYANEEHAYRVAWRIIKDWVDL

Nearest PDB structures (foldseek):
  8euf-assembly1_T  TM=5.942E-01  e=3.544E-01  Saccharomyces cerevisiae S288C
  8x15-assembly1_O  TM=4.503E-01  e=1.315E-01  Homo sapiens
  4wiw-assembly6_F  TM=3.370E-01  e=9.067E-02  Desulfitobacterium hafniense DCB-2
  3uuw-assembly1_D  TM=4.599E-01  e=1.081E+00  Clostridioides difficile 630

pLDDT: mean 93.21, std 6.21, range [59.34, 98.31]